Protein AF-A0A4Q9VRD9-F1 (afdb_monomer)

Organism: NCBI:txid1549641

Mean predicted aligned error: 6.53 Å

Foldseek 3Di:
DKDKDKDWDADPQKDKDKDKDWAFDDDDPPDPCNVSSVPTDIDIDIDIDHGPPDFAKTKIWMWMADDPGDIDIDIDIDGHD

Sequence (81 aa):
MTTVLVSYTTSWDTTFVARRSADHPNYPKANPRSDCNAKKVQGVVVTYRAARDWIGEDRLVFDIFFPGGAQRHVEVAVNVK

Secondary structure (DSSP, 8-state):
--EEEEEE---TT-EEEEEEEEE-----TTSTTGGGGGS-EEEEEEEEEPPTT--EEEEEEEEEE-TTS-EEEEEEEEEE-

Solvent-accessible surface area (backbone atoms only — not comparable to full-atom values): 5064 Å² total; per-residue (Å²): 116,73,48,76,47,78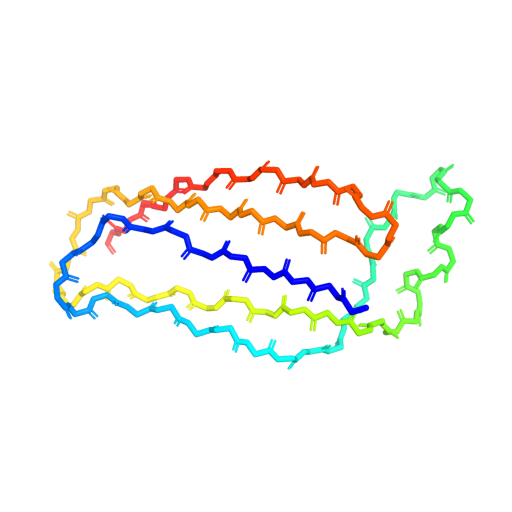,50,73,82,72,63,98,64,46,46,77,48,77,40,84,43,70,46,59,53,84,54,55,85,90,41,94,59,28,75,48,37,83,40,72,39,86,47,73,45,74,46,78,42,77,34,87,96,61,68,49,76,46,63,40,38,36,44,37,35,41,75,88,76,51,73,45,82,46,79,44,82,44,79,42,125

pLDDT: mean 83.76, std 10.85, range [52.5, 95.69]

Structure (mmCIF, N/CA/C/O backbone):
data_AF-A0A4Q9VRD9-F1
#
_entry.id   AF-A0A4Q9VRD9-F1
#
loop_
_atom_site.group_PDB
_atom_site.id
_atom_site.type_symbol
_atom_site.label_atom_id
_atom_site.label_alt_id
_atom_site.label_comp_id
_atom_site.label_asym_id
_atom_site.label_entity_id
_atom_site.label_seq_id
_atom_site.pdbx_PDB_ins_code
_atom_site.Cartn_x
_atom_site.Cartn_y
_atom_site.Cartn_z
_atom_site.occupancy
_atom_site.B_iso_or_equiv
_atom_site.auth_seq_id
_atom_site.auth_comp_id
_atom_site.auth_asym_id
_atom_site.auth_atom_id
_atom_site.pdbx_PDB_model_num
ATOM 1 N N . MET A 1 1 ? 12.985 10.371 -6.761 1.00 52.50 1 MET A N 1
ATOM 2 C CA . MET A 1 1 ? 12.377 10.379 -5.415 1.00 52.50 1 MET A CA 1
ATOM 3 C C . MET A 1 1 ? 10.907 10.023 -5.579 1.00 52.50 1 MET A C 1
ATOM 5 O O . MET A 1 1 ? 10.271 10.644 -6.416 1.00 52.50 1 MET A O 1
ATOM 9 N N . THR A 1 2 ? 10.412 8.984 -4.901 1.00 57.59 2 THR A N 1
ATOM 10 C CA . THR A 1 2 ? 8.983 8.612 -4.920 1.00 57.59 2 THR A CA 1
ATOM 11 C C . THR A 1 2 ? 8.270 9.407 -3.837 1.00 57.59 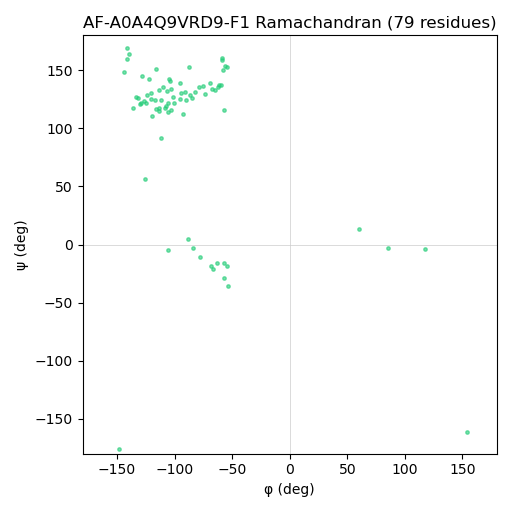2 THR A C 1
ATOM 13 O O . THR A 1 2 ? 8.722 9.395 -2.690 1.00 57.59 2 THR A O 1
ATOM 16 N N . THR A 1 3 ? 7.177 10.075 -4.190 1.00 63.91 3 THR A N 1
ATOM 17 C CA . THR A 1 3 ? 6.342 10.814 -3.236 1.00 63.91 3 THR A CA 1
ATOM 18 C C . THR A 1 3 ? 5.057 10.034 -3.013 1.00 63.91 3 THR A C 1
ATOM 20 O O 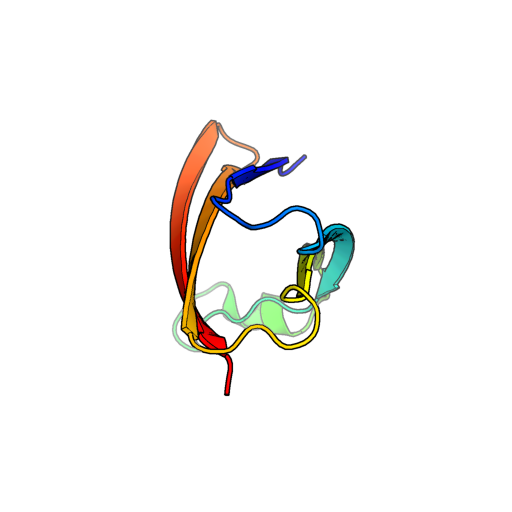. THR A 1 3 ? 4.429 9.595 -3.973 1.00 63.91 3 THR A O 1
ATOM 23 N N . VAL A 1 4 ? 4.678 9.846 -1.751 1.00 65.38 4 VAL A N 1
ATOM 24 C CA . VAL A 1 4 ? 3.412 9.214 -1.370 1.00 65.38 4 VAL A CA 1
ATOM 25 C C . VAL A 1 4 ? 2.588 10.261 -0.643 1.00 65.38 4 VAL A C 1
ATOM 27 O O . VAL A 1 4 ? 3.006 10.743 0.410 1.00 65.38 4 VAL A O 1
ATOM 30 N N . LEU A 1 5 ? 1.445 10.619 -1.218 1.00 64.00 5 LEU A N 1
ATOM 31 C CA . LEU A 1 5 ? 0.419 11.397 -0.542 1.00 64.00 5 LEU A CA 1
ATOM 32 C C . LEU A 1 5 ? -0.589 10.423 0.056 1.00 64.00 5 LEU A C 1
ATOM 34 O O . LEU A 1 5 ? -1.039 9.490 -0.609 1.00 64.00 5 LEU A O 1
ATOM 38 N N . VAL A 1 6 ? -0.896 10.629 1.330 1.00 60.38 6 VAL A N 1
ATOM 39 C CA . VAL A 1 6 ? -1.893 9.849 2.056 1.00 60.38 6 VAL A CA 1
ATOM 40 C C . VAL A 1 6 ? -3.023 10.803 2.389 1.00 60.38 6 VAL A C 1
ATOM 42 O O . VAL A 1 6 ? -2.810 11.788 3.097 1.00 60.38 6 VAL A O 1
ATOM 45 N N . SER A 1 7 ? -4.208 10.527 1.863 1.00 60.41 7 SER A N 1
ATOM 46 C CA . SER A 1 7 ? -5.427 11.253 2.196 1.00 60.41 7 SER A CA 1
ATOM 47 C C . SER A 1 7 ? -6.366 10.304 2.924 1.00 60.41 7 SER A C 1
ATOM 49 O O . SER A 1 7 ? -6.553 9.155 2.522 1.00 60.41 7 SER A O 1
ATOM 51 N N . TYR A 1 8 ? -6.924 10.773 4.033 1.00 59.84 8 TYR A N 1
ATOM 52 C CA . TYR A 1 8 ? -7.772 9.972 4.899 1.00 59.84 8 TYR A CA 1
ATOM 53 C C . TYR A 1 8 ? -8.893 10.837 5.477 1.00 59.84 8 TYR A C 1
ATOM 55 O O . TYR A 1 8 ? -8.728 12.038 5.682 1.00 59.84 8 TYR A O 1
ATOM 63 N N . THR A 1 9 ? -10.045 10.223 5.723 1.0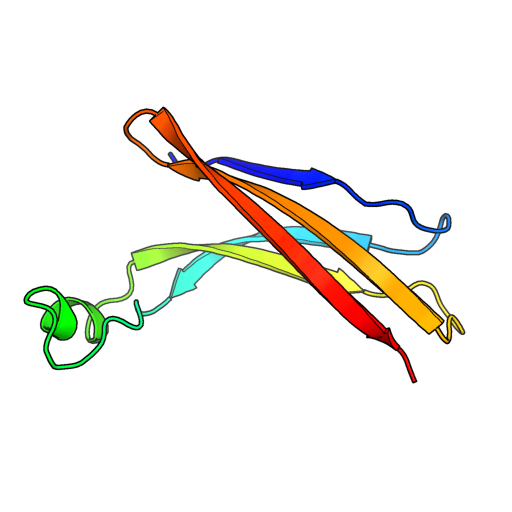0 55.91 9 THR A N 1
ATOM 64 C CA . THR A 1 9 ? -11.191 10.833 6.410 1.00 55.91 9 THR A CA 1
ATOM 65 C C . THR A 1 9 ? -11.327 10.121 7.743 1.00 55.91 9 THR A C 1
ATOM 67 O O . THR A 1 9 ? -11.920 9.052 7.801 1.00 55.91 9 THR A O 1
ATOM 70 N N . THR A 1 10 ? -10.705 10.630 8.808 1.00 57.47 10 THR A N 1
ATOM 71 C CA . THR A 1 10 ? -10.722 9.918 10.095 1.00 57.47 10 THR A CA 1
ATOM 72 C C . THR A 1 10 ? -10.858 10.860 11.281 1.00 57.47 10 THR A C 1
ATOM 74 O O . THR A 1 10 ? -10.566 12.054 11.198 1.00 57.47 10 THR A O 1
ATOM 77 N N . SER A 1 11 ? -11.303 10.282 12.395 1.00 59.25 11 SER A N 1
ATOM 78 C CA . SER A 1 11 ? -11.375 10.907 13.714 1.00 59.25 11 SER A CA 1
ATOM 79 C C . SER A 1 11 ? -10.000 11.379 14.212 1.00 59.25 11 SER A C 1
ATOM 81 O O . SER A 1 11 ? -8.957 10.916 13.742 1.00 59.25 11 SER A O 1
ATOM 83 N N . TRP A 1 12 ? -10.016 12.293 15.188 1.00 62.16 12 TRP A N 1
ATOM 84 C CA . TRP A 1 12 ? -8.859 13.041 15.702 1.00 62.16 12 TRP A CA 1
ATOM 85 C C . TRP A 1 12 ? -7.683 12.189 16.232 1.00 62.16 12 TRP A C 1
ATOM 87 O O . TRP A 1 12 ? -6.578 12.713 16.332 1.00 62.16 12 TRP A O 1
ATOM 97 N N . ASP A 1 13 ? -7.886 10.893 16.505 1.00 77.19 13 ASP A N 1
ATOM 98 C CA . ASP A 1 13 ? -6.871 9.992 17.087 1.00 77.19 13 ASP A CA 1
ATOM 99 C C . ASP A 1 13 ? -6.253 8.989 16.098 1.00 77.19 13 ASP A C 1
ATOM 101 O O . ASP A 1 13 ? -5.345 8.230 16.450 1.00 77.19 13 ASP A O 1
ATOM 105 N N . THR A 1 14 ? -6.732 8.946 14.857 1.00 82.50 14 THR A N 1
ATOM 106 C CA . THR A 1 14 ? -6.157 8.052 13.846 1.00 82.50 14 THR A CA 1
ATOM 107 C C . THR A 1 14 ? -4.827 8.606 13.348 1.00 82.50 14 THR A C 1
ATOM 109 O O . THR A 1 14 ? -4.704 9.796 13.059 1.00 82.50 14 THR A O 1
ATOM 112 N N . THR A 1 15 ? -3.822 7.739 13.202 1.00 84.69 15 THR A N 1
ATOM 113 C CA . THR A 1 15 ? -2.479 8.160 12.778 1.00 84.69 15 THR A CA 1
ATOM 114 C C . THR A 1 15 ? -2.014 7.457 11.511 1.00 84.69 15 THR A C 1
ATOM 116 O O . THR A 1 15 ? -2.236 6.260 11.313 1.00 84.69 15 THR A O 1
ATOM 119 N N . PHE A 1 16 ? -1.306 8.222 10.677 1.00 84.56 16 PHE A N 1
ATOM 120 C CA . PHE A 1 16 ? -0.585 7.736 9.508 1.00 84.56 16 PHE A CA 1
ATOM 121 C C . PHE A 1 16 ? 0.868 8.158 9.610 1.00 84.56 16 PHE A C 1
ATOM 123 O O . PHE A 1 16 ? 1.182 9.345 9.682 1.00 84.56 16 PHE A O 1
ATOM 130 N N . VAL A 1 17 ? 1.767 7.182 9.593 1.00 86.00 17 VAL A N 1
ATOM 131 C CA . VAL A 1 17 ? 3.204 7.441 9.653 1.00 86.00 17 VAL A CA 1
ATOM 132 C C . VAL A 1 17 ? 3.854 6.889 8.400 1.00 86.00 17 VAL A C 1
ATOM 134 O O . VAL A 1 17 ? 3.942 5.676 8.217 1.00 86.00 17 VAL A O 1
ATOM 137 N N . ALA A 1 18 ? 4.328 7.789 7.542 1.00 85.00 18 ALA A N 1
ATOM 138 C CA . ALA A 1 18 ? 5.156 7.442 6.398 1.00 85.00 18 ALA A CA 1
ATOM 139 C C . ALA A 1 18 ? 6.634 7.476 6.801 1.00 85.00 18 ALA A C 1
ATOM 141 O O . ALA A 1 18 ? 7.146 8.494 7.269 1.00 85.00 18 ALA A O 1
ATOM 142 N N . ARG A 1 19 ? 7.343 6.367 6.593 1.00 87.38 19 ARG A N 1
ATOM 143 C CA . ARG A 1 19 ? 8.783 6.255 6.849 1.00 87.38 19 ARG A CA 1
ATOM 144 C C . ARG A 1 19 ? 9.514 5.708 5.636 1.00 87.38 19 ARG A C 1
ATOM 146 O O . ARG A 1 19 ? 9.012 4.831 4.935 1.00 87.38 19 ARG A O 1
ATOM 153 N N . ARG A 1 20 ? 10.736 6.195 5.410 1.00 86.38 20 ARG A N 1
ATOM 154 C CA . ARG A 1 20 ? 11.652 5.567 4.450 1.00 86.38 20 ARG A CA 1
ATOM 155 C C . ARG A 1 20 ? 11.957 4.142 4.909 1.00 86.38 20 ARG A C 1
ATOM 157 O O . ARG A 1 20 ? 12.177 3.906 6.095 1.00 86.38 20 ARG A O 1
ATOM 164 N N . SER A 1 21 ? 11.967 3.213 3.966 1.00 86.44 21 SER A N 1
ATOM 165 C CA . SER A 1 21 ? 12.267 1.802 4.199 1.00 86.44 21 SER A CA 1
ATOM 166 C C . SER A 1 21 ? 13.090 1.238 3.044 1.00 86.44 21 SER A C 1
ATOM 168 O O . SER A 1 21 ? 13.238 1.879 2.002 1.00 86.44 21 SER A O 1
ATOM 170 N N . ALA A 1 22 ? 13.620 0.034 3.227 1.00 87.31 22 ALA A N 1
ATOM 171 C CA . ALA A 1 22 ? 14.203 -0.763 2.162 1.00 87.31 22 ALA A CA 1
ATOM 172 C C . ALA A 1 22 ? 13.589 -2.163 2.208 1.00 87.31 22 ALA A C 1
ATOM 174 O O . ALA A 1 22 ? 13.691 -2.839 3.234 1.00 87.31 22 ALA A O 1
ATOM 175 N N . ASP A 1 23 ? 12.964 -2.587 1.113 1.00 85.62 23 ASP A N 1
ATOM 176 C CA . ASP A 1 23 ? 12.254 -3.866 1.036 1.00 85.62 23 ASP A CA 1
ATOM 177 C C . ASP A 1 23 ? 12.493 -4.559 -0.308 1.00 85.62 23 ASP A C 1
ATOM 179 O O . ASP A 1 23 ? 12.975 -3.940 -1.258 1.00 85.62 23 ASP A O 1
ATOM 183 N N . HIS A 1 24 ? 12.195 -5.850 -0.383 1.00 87.19 24 HIS A N 1
ATOM 184 C CA . HIS A 1 24 ? 12.293 -6.609 -1.619 1.00 87.19 24 HIS A CA 1
ATOM 185 C C . HIS A 1 24 ? 11.080 -6.325 -2.514 1.00 87.19 24 HIS A C 1
ATOM 187 O O . HIS A 1 24 ? 9.940 -6.331 -2.041 1.00 87.19 24 HIS A O 1
ATOM 193 N N . PRO A 1 25 ? 11.285 -6.101 -3.821 1.00 86.12 25 PRO A N 1
ATOM 194 C CA . PRO A 1 25 ? 10.199 -6.158 -4.785 1.00 86.12 25 PRO A CA 1
ATOM 195 C C . PRO A 1 25 ? 9.532 -7.540 -4.785 1.00 86.12 25 PRO A C 1
ATOM 197 O O . PRO A 1 25 ? 10.137 -8.538 -4.394 1.00 86.12 25 PRO A O 1
ATOM 200 N N . ASN A 1 26 ? 8.296 -7.603 -5.278 1.00 89.62 26 ASN A N 1
ATOM 201 C CA . ASN A 1 26 ? 7.547 -8.852 -5.413 1.00 89.62 26 ASN A CA 1
ATOM 202 C C . ASN A 1 26 ? 7.059 -9.048 -6.857 1.00 89.62 26 ASN A C 1
ATOM 204 O O . ASN A 1 26 ? 5.861 -9.135 -7.130 1.00 89.62 26 ASN A O 1
ATOM 208 N N . TYR A 1 27 ? 7.988 -9.031 -7.814 1.00 90.94 27 TYR A N 1
ATOM 209 C CA . TYR A 1 27 ? 7.672 -9.304 -9.215 1.00 90.94 27 TYR A CA 1
ATOM 210 C C . TYR A 1 27 ? 7.305 -10.790 -9.411 1.00 90.94 27 TYR A C 1
ATOM 212 O O . TYR A 1 27 ? 7.989 -11.654 -8.856 1.00 90.94 27 TYR A O 1
ATOM 220 N N . PRO A 1 28 ? 6.281 -11.127 -10.221 1.00 94.00 28 PRO A N 1
ATOM 221 C CA . PRO A 1 28 ? 5.983 -12.517 -10.576 1.00 94.00 28 PRO A CA 1
ATOM 222 C C . PRO A 1 28 ? 7.172 -13.208 -11.258 1.00 94.00 28 PRO A C 1
ATOM 224 O O . PRO A 1 28 ? 7.910 -12.556 -11.992 1.00 94.00 28 PRO A O 1
ATOM 227 N N . LYS A 1 29 ? 7.317 -14.534 -11.104 1.00 93.44 29 LYS A N 1
ATOM 228 C CA . LYS A 1 29 ? 8.431 -15.309 -11.703 1.00 93.44 29 LYS A CA 1
ATOM 229 C C . LYS A 1 29 ? 8.543 -15.183 -13.229 1.00 93.44 29 LYS A C 1
ATOM 231 O O . LYS A 1 29 ? 9.632 -15.313 -13.763 1.00 93.44 29 LYS A O 1
ATOM 236 N N . ALA A 1 30 ? 7.431 -14.945 -13.925 1.00 95.69 30 ALA A N 1
ATOM 237 C CA . ALA A 1 30 ? 7.415 -14.756 -15.378 1.00 95.69 30 ALA A CA 1
ATOM 238 C C . ALA A 1 30 ? 7.877 -13.352 -15.820 1.00 95.69 30 ALA A C 1
ATOM 240 O O . ALA A 1 30 ? 8.057 -13.105 -17.009 1.00 95.69 30 ALA A O 1
ATOM 241 N N . ASN A 1 31 ? 8.028 -12.408 -14.887 1.00 93.75 31 ASN A N 1
ATOM 242 C CA . ASN A 1 31 ? 8.482 -11.059 -15.192 1.00 93.75 31 ASN A CA 1
ATOM 243 C C . ASN A 1 31 ? 10.017 -11.054 -15.297 1.00 93.75 31 ASN A C 1
ATOM 245 O O . ASN A 1 31 ? 10.659 -11.498 -14.348 1.00 93.75 31 ASN A O 1
ATOM 249 N N . PRO A 1 32 ? 10.627 -10.473 -16.349 1.00 94.44 32 PRO A N 1
ATOM 250 C CA . PRO A 1 32 ? 12.087 -10.356 -16.467 1.00 94.44 32 PRO A CA 1
ATOM 251 C C . PRO A 1 32 ? 12.774 -9.671 -15.273 1.00 94.44 32 PRO A C 1
ATOM 253 O O . PRO A 1 32 ? 13.981 -9.784 -15.091 1.00 94.44 32 PRO A O 1
ATOM 256 N N . ARG A 1 33 ? 12.016 -8.933 -14.452 1.00 93.44 33 ARG A N 1
ATOM 257 C CA . ARG A 1 33 ? 12.498 -8.283 -13.228 1.00 93.44 33 ARG A CA 1
ATOM 258 C C . ARG A 1 33 ? 12.412 -9.167 -11.979 1.00 93.44 33 ARG A C 1
ATOM 260 O O . ARG A 1 33 ? 12.725 -8.669 -10.902 1.00 93.44 33 ARG A O 1
ATOM 267 N N . SER A 1 34 ? 12.020 -10.440 -12.077 1.00 94.88 34 SER A N 1
ATOM 268 C CA . SER A 1 34 ? 11.930 -11.365 -10.933 1.00 94.88 34 SER A CA 1
ATOM 269 C C . SER A 1 34 ? 13.224 -11.449 -10.129 1.00 94.88 34 SER A C 1
ATOM 271 O O . SER A 1 34 ? 13.183 -11.506 -8.903 1.00 94.88 34 SER A O 1
ATOM 273 N N . ASP A 1 35 ? 14.375 -11.364 -10.794 1.00 94.06 35 ASP A N 1
ATOM 274 C CA . ASP A 1 35 ? 15.689 -11.443 -10.147 1.00 94.06 35 ASP A CA 1
ATOM 275 C C . ASP A 1 35 ? 15.963 -10.242 -9.230 1.00 94.06 35 ASP A C 1
ATOM 277 O O . ASP A 1 35 ? 16.762 -10.319 -8.294 1.00 94.06 35 ASP A O 1
ATOM 281 N N . CYS A 1 36 ? 15.258 -9.124 -9.440 1.00 90.44 36 CYS A N 1
ATOM 282 C CA . CYS A 1 36 ? 15.319 -7.976 -8.540 1.00 90.44 36 CYS A CA 1
ATOM 283 C C . CYS A 1 36 ? 14.686 -8.268 -7.173 1.00 90.44 36 CYS A C 1
ATOM 285 O O . CYS A 1 36 ? 15.016 -7.568 -6.219 1.00 90.44 36 CYS A O 1
ATOM 287 N N . ASN A 1 37 ? 13.843 -9.300 -7.038 1.00 93.00 37 ASN A N 1
ATOM 288 C CA . ASN A 1 37 ? 13.249 -9.691 -5.754 1.00 93.00 37 ASN A CA 1
ATOM 289 C C . ASN A 1 37 ? 14.305 -10.153 -4.731 1.00 93.00 37 ASN A C 1
ATOM 291 O O . ASN A 1 37 ? 14.014 -10.200 -3.544 1.00 93.00 37 ASN A O 1
ATOM 295 N N . ALA A 1 38 ? 15.533 -10.471 -5.161 1.00 93.75 38 ALA A N 1
ATOM 296 C CA . ALA A 1 38 ? 16.649 -10.805 -4.272 1.00 93.75 38 ALA A CA 1
ATOM 297 C C . ALA A 1 38 ? 17.405 -9.571 -3.734 1.00 93.75 38 ALA A C 1
ATOM 299 O O . ALA A 1 38 ? 18.358 -9.712 -2.968 1.00 93.75 38 ALA A O 1
ATOM 300 N N . LYS A 1 39 ? 17.028 -8.354 -4.152 1.00 92.50 39 LYS A N 1
ATOM 301 C CA . LYS A 1 39 ? 17.687 -7.103 -3.754 1.00 92.50 39 LYS A CA 1
ATOM 302 C C . LYS A 1 39 ? 16.694 -6.179 -3.063 1.00 92.50 39 LYS A C 1
ATOM 304 O O . LYS A 1 39 ? 15.627 -5.894 -3.600 1.00 92.50 39 LYS A O 1
ATOM 309 N N . LYS A 1 40 ? 17.074 -5.647 -1.900 1.00 89.00 40 LYS A N 1
ATOM 310 C CA . LYS A 1 40 ? 16.305 -4.578 -1.259 1.00 89.00 40 LYS A CA 1
ATOM 311 C C . LYS A 1 40 ? 16.395 -3.304 -2.091 1.00 89.00 40 LYS A C 1
ATOM 313 O O . LYS A 1 40 ? 17.485 -2.886 -2.479 1.00 89.00 40 LYS A O 1
ATOM 318 N N . VAL A 1 41 ? 15.256 -2.666 -2.313 1.00 86.62 41 VAL A N 1
ATOM 319 C CA . VAL A 1 41 ? 15.143 -1.366 -2.974 1.00 86.62 41 VAL A CA 1
ATOM 320 C C . VAL A 1 41 ? 14.579 -0.341 -1.999 1.00 86.62 41 VAL A C 1
ATOM 322 O O . VAL A 1 41 ? 13.828 -0.683 -1.088 1.00 86.62 41 VAL A O 1
ATOM 325 N N . GLN A 1 42 ? 14.950 0.928 -2.178 1.00 86.56 42 GLN A N 1
ATOM 326 C CA . GLN A 1 42 ? 14.385 2.016 -1.382 1.00 86.56 42 GLN A CA 1
ATOM 327 C C . GLN A 1 42 ? 12.876 2.127 -1.623 1.00 86.56 42 GLN A C 1
ATOM 329 O O . GLN A 1 42 ? 12.414 2.114 -2.763 1.00 86.56 42 GLN A O 1
ATOM 334 N N . GLY A 1 43 ? 12.122 2.286 -0.542 1.00 81.94 43 GLY A N 1
ATOM 335 C CA . GLY A 1 43 ? 10.675 2.424 -0.557 1.00 81.94 43 GLY A CA 1
ATOM 336 C C . GLY A 1 43 ? 10.167 3.308 0.577 1.00 81.94 43 GLY A C 1
ATOM 337 O O . GLY A 1 43 ? 10.933 3.886 1.355 1.00 81.94 43 GLY A O 1
ATOM 338 N N . VAL A 1 44 ? 8.846 3.406 0.664 1.00 83.88 44 VAL A N 1
ATOM 339 C CA . VAL A 1 44 ? 8.135 4.103 1.736 1.00 83.88 44 VAL A CA 1
ATOM 340 C C . VAL A 1 44 ? 7.172 3.107 2.361 1.00 83.88 44 VAL A C 1
ATOM 342 O O . VAL A 1 44 ? 6.408 2.460 1.652 1.00 83.88 44 VAL A O 1
ATOM 345 N N . VAL A 1 45 ? 7.224 2.977 3.683 1.00 84.19 45 VAL A N 1
ATOM 346 C CA . VAL A 1 45 ? 6.237 2.225 4.460 1.00 84.19 45 VAL A CA 1
ATOM 347 C C . VAL A 1 45 ? 5.289 3.232 5.080 1.00 84.19 45 VAL A C 1
ATOM 349 O O . VAL A 1 45 ? 5.746 4.160 5.748 1.00 84.19 45 VAL A O 1
ATOM 352 N N . VAL A 1 46 ? 3.990 3.039 4.869 1.00 85.94 46 VAL A N 1
ATOM 353 C CA . VAL A 1 46 ? 2.945 3.794 5.560 1.00 85.94 46 VAL A CA 1
ATOM 354 C C . VAL A 1 46 ? 2.307 2.885 6.598 1.00 85.94 46 VAL A C 1
ATOM 356 O O . VAL A 1 46 ? 1.792 1.822 6.262 1.00 85.94 46 VAL A O 1
ATOM 359 N N . THR A 1 47 ? 2.358 3.303 7.857 1.00 88.12 47 THR A N 1
ATOM 360 C CA . THR A 1 47 ? 1.676 2.627 8.959 1.00 88.12 47 THR A CA 1
ATOM 361 C C . THR A 1 47 ? 0.398 3.384 9.283 1.00 88.12 47 THR A C 1
ATOM 363 O O . THR A 1 47 ? 0.467 4.563 9.624 1.00 88.12 47 THR A O 1
ATOM 366 N N . TYR A 1 48 ? -0.738 2.697 9.194 1.00 87.94 48 TYR A N 1
ATOM 367 C CA . TYR A 1 48 ? -2.033 3.168 9.676 1.00 87.94 48 TYR A CA 1
ATOM 368 C C . TYR A 1 48 ? -2.292 2.618 11.079 1.00 87.94 48 TYR A C 1
ATOM 370 O O . TYR A 1 48 ? -2.023 1.445 11.354 1.00 87.94 48 TYR A O 1
ATOM 378 N N . ARG A 1 49 ? -2.839 3.459 11.954 1.00 90.06 49 ARG A N 1
ATOM 379 C CA . ARG A 1 49 ? -3.377 3.046 13.247 1.00 90.06 49 ARG A CA 1
ATOM 380 C C . ARG A 1 49 ? -4.707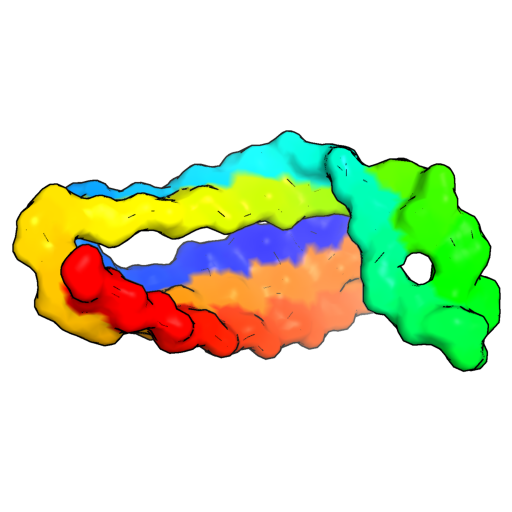 3.745 13.473 1.00 90.06 49 ARG A C 1
ATOM 382 O O . ARG A 1 49 ? -4.724 4.970 13.581 1.00 90.06 49 ARG A O 1
ATOM 389 N N . ALA A 1 50 ? -5.765 2.947 13.575 1.00 88.38 50 ALA A N 1
ATOM 390 C CA . ALA A 1 50 ? -7.106 3.395 13.922 1.00 88.38 50 ALA A CA 1
ATOM 391 C C . ALA A 1 50 ? -7.123 4.173 15.245 1.00 88.38 50 ALA A C 1
ATOM 393 O O . ALA A 1 50 ? -6.294 3.927 16.131 1.00 88.38 50 ALA A O 1
ATOM 394 N N . ALA A 1 51 ? -8.097 5.071 15.384 1.00 88.81 51 ALA A N 1
ATOM 395 C CA . ALA A 1 51 ? -8.402 5.701 16.661 1.00 88.81 51 ALA A CA 1
ATOM 396 C C . ALA A 1 51 ? -8.697 4.659 17.749 1.00 88.81 51 ALA A C 1
ATOM 398 O O . ALA A 1 51 ? -9.123 3.533 17.475 1.00 88.81 51 ALA A O 1
ATOM 399 N N . ARG A 1 52 ? -8.453 5.041 19.005 1.00 87.56 52 ARG A N 1
ATOM 400 C CA . ARG A 1 52 ? -8.719 4.157 20.138 1.00 87.56 52 ARG A CA 1
ATOM 401 C C . ARG A 1 52 ? -10.203 3.794 20.176 1.00 87.56 52 ARG A C 1
ATOM 403 O O . ARG A 1 52 ? -11.046 4.660 19.975 1.00 87.56 52 ARG A O 1
ATOM 410 N N . ASP A 1 53 ? -10.486 2.519 20.431 1.00 88.88 53 ASP A N 1
ATOM 411 C CA . ASP A 1 53 ? -11.841 1.969 20.566 1.00 88.88 53 ASP A CA 1
ATOM 412 C C . ASP A 1 53 ? -12.725 2.135 19.309 1.00 88.88 53 ASP A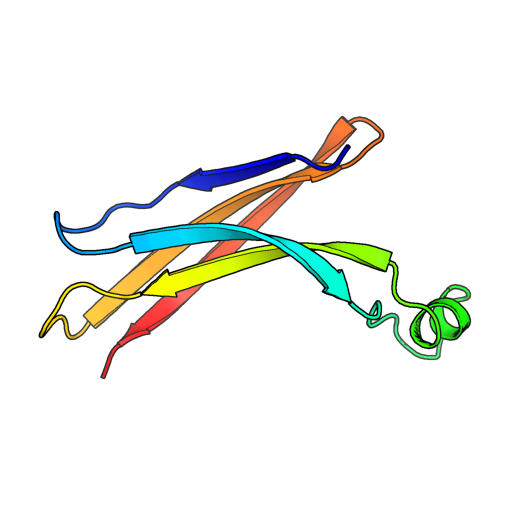 C 1
ATOM 414 O O . ASP A 1 53 ? -13.932 1.906 19.355 1.00 88.88 53 ASP A O 1
ATOM 418 N N . TRP A 1 54 ? -12.127 2.497 18.166 1.00 87.25 54 TRP A N 1
ATOM 419 C CA . TRP A 1 54 ? -12.813 2.536 16.880 1.00 87.25 54 TRP A CA 1
ATOM 420 C C . TRP A 1 54 ? -13.051 1.124 16.347 1.00 87.25 54 TRP A C 1
ATOM 422 O O . TRP A 1 54 ? -12.122 0.322 16.253 1.00 87.25 54 TRP A O 1
ATOM 432 N N . ILE A 1 55 ? -14.295 0.850 15.957 1.00 91.06 55 ILE A N 1
ATOM 433 C CA . ILE A 1 55 ? -14.723 -0.388 15.305 1.00 91.06 55 ILE A CA 1
ATOM 434 C C . ILE A 1 55 ? -15.547 0.019 14.089 1.00 91.06 55 ILE A C 1
ATOM 436 O O . ILE A 1 55 ? -16.503 0.786 14.212 1.00 91.06 55 ILE A O 1
ATOM 440 N N . GLY A 1 56 ? -15.187 -0.489 12.916 1.00 90.06 56 GLY A N 1
ATOM 441 C CA . GLY A 1 56 ? -15.835 -0.087 11.675 1.00 90.06 56 GLY A CA 1
ATOM 442 C C . GLY A 1 56 ? -14.949 -0.253 10.452 1.00 90.06 56 GLY A C 1
ATOM 443 O O . GLY A 1 56 ? -13.974 -1.006 10.456 1.00 90.06 56 GLY A O 1
ATOM 444 N N . GLU A 1 57 ? -15.320 0.443 9.384 1.0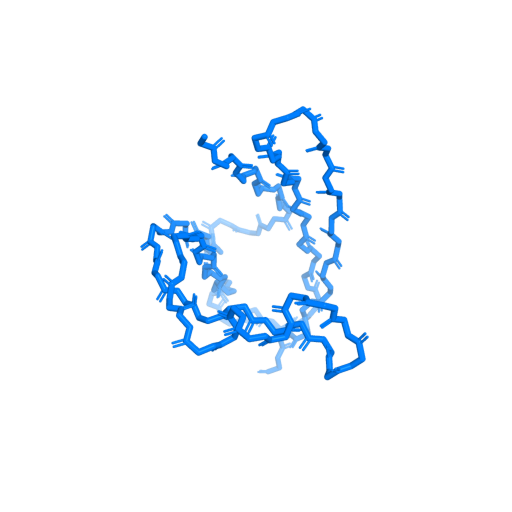0 90.31 57 GLU A N 1
ATOM 445 C CA . GLU A 1 57 ? -14.567 0.471 8.137 1.00 90.31 57 GLU A CA 1
ATOM 446 C C . GLU A 1 57 ? -13.958 1.855 7.922 1.00 90.31 57 GLU A C 1
ATOM 448 O O . GLU A 1 57 ? -14.678 2.852 7.878 1.00 90.31 57 GLU A O 1
ATOM 453 N N . ASP A 1 58 ? -12.640 1.888 7.738 1.00 87.44 58 ASP A N 1
ATOM 454 C CA . ASP A 1 58 ? -11.910 3.069 7.287 1.00 87.44 58 ASP A CA 1
ATOM 455 C C . ASP A 1 58 ? -11.529 2.916 5.816 1.00 87.44 58 ASP A C 1
ATOM 457 O O . ASP A 1 58 ? -11.104 1.846 5.369 1.00 87.44 58 ASP A O 1
ATOM 461 N N . ARG A 1 59 ? -11.617 4.016 5.061 1.00 87.50 59 ARG A N 1
ATOM 462 C CA . ARG A 1 59 ? -11.151 4.081 3.672 1.00 87.50 59 ARG A CA 1
ATOM 463 C C . ARG A 1 59 ? -9.874 4.903 3.588 1.00 87.50 59 ARG A C 1
ATOM 465 O O . ARG A 1 59 ? -9.857 6.091 3.905 1.00 87.50 59 ARG A O 1
ATOM 472 N N . LEU A 1 60 ? -8.807 4.259 3.131 1.00 86.12 60 LEU A N 1
ATOM 473 C CA . LEU A 1 60 ? -7.499 4.866 2.927 1.00 86.12 60 LEU A CA 1
ATOM 474 C C . LEU A 1 60 ? -7.285 5.134 1.445 1.00 86.12 60 LEU A C 1
ATOM 476 O O . LEU A 1 60 ? -7.499 4.238 0.627 1.00 86.12 60 LEU A O 1
ATOM 480 N N . VAL A 1 61 ? -6.810 6.332 1.110 1.00 88.31 61 VAL A N 1
ATOM 481 C CA . VAL A 1 61 ? -6.474 6.707 -0.264 1.00 88.31 61 VAL A CA 1
ATOM 482 C C . VAL A 1 61 ? -5.001 7.093 -0.339 1.00 88.31 61 VAL A C 1
ATOM 484 O O . VAL A 1 61 ? -4.525 7.961 0.398 1.00 88.31 61 VAL A O 1
ATOM 487 N N . PHE A 1 62 ? -4.272 6.435 -1.236 1.00 85.62 62 PHE A N 1
ATOM 488 C CA . PHE A 1 62 ? -2.865 6.694 -1.510 1.00 85.62 62 PHE A CA 1
ATOM 489 C C . PHE A 1 62 ? -2.693 7.171 -2.948 1.00 85.62 62 PHE A C 1
ATOM 491 O O . PHE A 1 62 ? -3.016 6.445 -3.889 1.00 85.62 62 PHE A O 1
ATOM 498 N N . ASP A 1 63 ? -2.080 8.338 -3.112 1.00 88.19 63 ASP A N 1
ATOM 499 C CA . ASP A 1 63 ? -1.570 8.798 -4.399 1.00 88.19 63 ASP A CA 1
ATOM 500 C C . ASP A 1 63 ? -0.045 8.677 -4.409 1.00 88.19 63 ASP A C 1
ATOM 502 O O . ASP A 1 63 ? 0.677 9.334 -3.653 1.00 88.19 63 ASP A O 1
ATOM 506 N N . ILE A 1 64 ? 0.455 7.785 -5.260 1.00 85.88 64 ILE A N 1
ATOM 507 C CA . ILE A 1 64 ? 1.872 7.441 -5.364 1.00 85.88 64 ILE A CA 1
ATOM 508 C C . ILE A 1 64 ? 2.419 8.027 -6.661 1.00 85.88 64 ILE A C 1
ATOM 510 O O . ILE A 1 64 ? 2.020 7.619 -7.751 1.00 8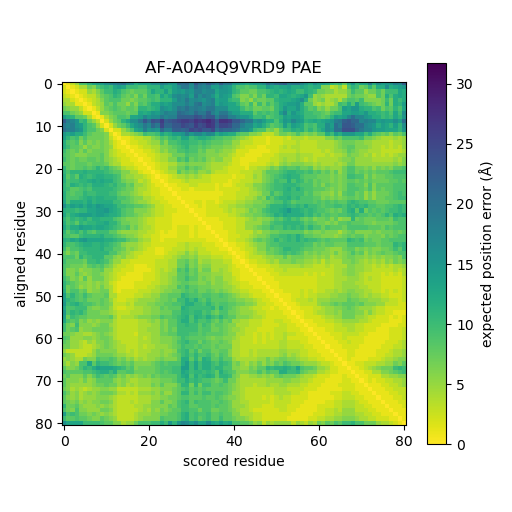5.88 64 ILE A O 1
ATOM 514 N N . PHE A 1 65 ? 3.381 8.934 -6.543 1.00 83.12 65 PHE A N 1
ATOM 515 C CA . PHE A 1 65 ? 4.067 9.557 -7.670 1.00 83.12 65 PHE A CA 1
ATOM 516 C C . PHE A 1 65 ? 5.451 8.937 -7.836 1.00 83.12 65 PHE A C 1
ATOM 518 O O . PHE A 1 65 ? 6.318 9.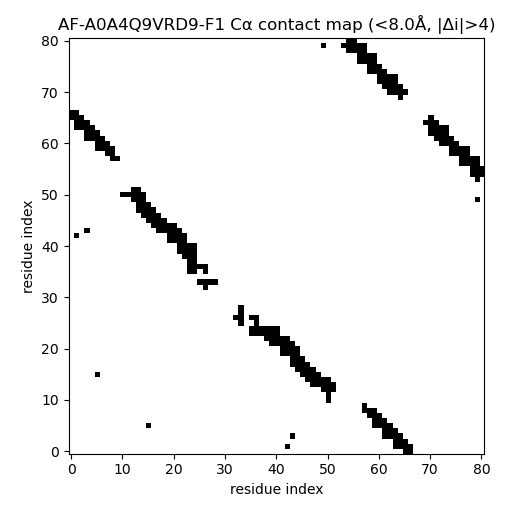057 -6.962 1.00 83.12 65 PHE A O 1
ATOM 525 N N . PHE A 1 66 ? 5.664 8.260 -8.963 1.00 81.25 66 PHE A N 1
ATOM 526 C CA . PHE A 1 66 ? 6.917 7.584 -9.278 1.00 81.25 66 PHE A CA 1
ATOM 527 C C . PHE A 1 66 ? 7.917 8.519 -9.972 1.00 81.25 66 PHE A C 1
ATOM 529 O O . PHE A 1 66 ? 7.525 9.438 -10.699 1.00 81.25 66 PHE A O 1
ATOM 536 N N . PRO A 1 67 ? 9.230 8.254 -9.828 1.00 67.50 67 PRO A N 1
ATOM 537 C CA . PRO A 1 67 ? 10.247 8.879 -10.665 1.00 67.50 67 PRO A CA 1
ATOM 538 C C . PRO A 1 67 ? 9.944 8.574 -12.140 1.00 67.50 67 PRO A C 1
ATOM 540 O O . PRO A 1 67 ? 9.931 7.413 -12.537 1.00 67.50 67 PRO A O 1
ATOM 543 N N . GLY A 1 68 ? 9.648 9.608 -12.927 1.00 80.69 68 GLY A N 1
ATOM 544 C CA . GLY A 1 68 ? 9.150 9.478 -14.304 1.00 80.69 68 GLY A CA 1
ATOM 545 C C . GLY A 1 68 ? 7.750 10.062 -14.522 1.00 80.69 68 GLY A C 1
ATOM 546 O O . GLY A 1 68 ? 7.283 10.083 -15.652 1.00 80.69 68 GLY A O 1
ATOM 547 N N . GLY A 1 69 ? 7.089 10.553 -13.466 1.00 82.12 69 GLY A N 1
ATOM 548 C CA . GLY A 1 69 ? 5.815 11.275 -13.567 1.00 82.12 69 GLY A CA 1
ATOM 549 C C . GLY A 1 69 ? 4.575 10.380 -13.591 1.00 82.12 69 GLY A C 1
ATOM 550 O O . GLY A 1 69 ? 3.460 10.891 -13.579 1.00 82.12 69 GLY A O 1
ATOM 551 N N . ALA A 1 70 ? 4.744 9.055 -13.574 1.00 86.19 70 ALA A N 1
ATOM 552 C CA . ALA A 1 70 ? 3.625 8.136 -13.419 1.00 86.19 70 ALA A CA 1
ATOM 553 C C . ALA A 1 70 ? 2.976 8.304 -12.035 1.00 86.19 70 ALA A C 1
ATOM 555 O O . ALA A 1 70 ? 3.671 8.302 -11.015 1.00 86.19 70 ALA A O 1
ATOM 556 N N . GLN A 1 71 ? 1.647 8.396 -12.009 1.00 89.81 71 GLN A N 1
ATOM 557 C CA . GLN A 1 71 ? 0.841 8.378 -10.791 1.00 89.81 71 GLN A CA 1
ATOM 558 C C . GLN A 1 71 ? 0.150 7.022 -10.654 1.00 89.81 71 GLN A C 1
ATOM 560 O O . GLN A 1 71 ? -0.312 6.437 -11.635 1.00 89.81 71 GLN A O 1
ATOM 565 N N . ARG A 1 72 ? 0.044 6.535 -9.420 1.00 89.06 72 ARG A N 1
ATOM 566 C CA . ARG A 1 72 ? -0.823 5.419 -9.065 1.00 89.06 72 ARG A CA 1
ATOM 567 C C . ARG A 1 72 ? -1.733 5.823 -7.920 1.00 89.06 72 ARG A C 1
ATOM 569 O O . ARG A 1 72 ? -1.246 6.182 -6.854 1.00 89.06 72 ARG A O 1
ATOM 576 N N . HIS A 1 73 ? -3.027 5.689 -8.158 1.00 91.44 73 HIS A N 1
ATOM 577 C CA . HIS A 1 73 ? -4.063 5.816 -7.149 1.00 91.44 73 HIS A CA 1
ATOM 578 C C . HIS A 1 73 ? -4.352 4.438 -6.546 1.00 91.44 73 HIS A C 1
ATOM 580 O O . HIS A 1 73 ? -4.495 3.455 -7.283 1.00 91.44 73 HIS A O 1
ATOM 586 N N . VAL A 1 74 ? -4.384 4.340 -5.219 1.00 90.38 74 VAL A N 1
ATOM 587 C CA . VAL A 1 74 ? -4.688 3.102 -4.496 1.00 90.38 74 VAL A CA 1
ATOM 588 C C . VAL A 1 74 ? -5.688 3.405 -3.397 1.00 90.38 74 VAL A C 1
ATOM 590 O O . VAL A 1 74 ? -5.436 4.250 -2.545 1.00 90.38 74 VAL A O 1
ATOM 593 N N . GLU A 1 75 ? -6.782 2.656 -3.383 1.00 91.38 75 GLU A N 1
ATOM 594 C CA . GLU A 1 75 ? -7.767 2.697 -2.310 1.00 91.38 75 GLU A CA 1
ATOM 595 C C . GLU A 1 75 ? -7.708 1.399 -1.508 1.00 91.38 75 GLU A C 1
ATOM 597 O O . GLU A 1 75 ? -7.620 0.308 -2.077 1.00 91.38 75 GLU A O 1
ATOM 602 N N . VAL A 1 76 ? -7.742 1.515 -0.184 1.00 89.62 76 VAL A N 1
ATOM 603 C CA . VAL A 1 76 ? -7.715 0.375 0.735 1.00 89.62 76 VAL A CA 1
ATOM 604 C C . VAL A 1 76 ? -8.842 0.536 1.743 1.00 89.62 76 VAL A C 1
ATOM 606 O O . VAL A 1 76 ? -8.873 1.517 2.482 1.00 89.62 76 VAL A O 1
ATOM 609 N N . ALA A 1 77 ? -9.747 -0.439 1.788 1.00 90.69 77 ALA A N 1
ATOM 610 C CA . ALA A 1 77 ? -10.713 -0.570 2.870 1.00 90.69 77 ALA A CA 1
ATOM 611 C C . ALA A 1 77 ? -10.068 -1.349 4.023 1.00 90.69 77 ALA A C 1
ATOM 613 O O . ALA A 1 77 ? -9.547 -2.450 3.822 1.00 90.69 77 ALA A O 1
ATOM 614 N N . VAL A 1 78 ? -10.084 -0.776 5.223 1.00 88.94 78 VAL A N 1
ATOM 615 C CA . VAL A 1 78 ? -9.565 -1.394 6.443 1.00 88.94 78 VAL A CA 1
ATOM 616 C C . VAL A 1 78 ? -10.731 -1.652 7.380 1.00 88.94 78 VAL A C 1
ATOM 618 O O . VAL A 1 78 ? -11.366 -0.721 7.862 1.00 88.94 78 VAL A O 1
ATOM 621 N N . ASN A 1 79 ? -11.007 -2.926 7.643 1.00 91.38 79 ASN A N 1
ATOM 622 C CA . ASN A 1 79 ? -12.025 -3.328 8.603 1.00 91.38 79 ASN A CA 1
ATOM 623 C C . ASN A 1 79 ? -11.372 -3.524 9.979 1.00 91.38 79 ASN A C 1
ATOM 625 O O . ASN A 1 79 ? -10.558 -4.435 10.153 1.00 91.38 79 ASN A O 1
ATOM 629 N N . VAL A 1 80 ? -11.708 -2.652 10.929 1.00 89.75 80 VAL A N 1
ATOM 630 C CA . VAL A 1 80 ? -11.226 -2.685 12.314 1.00 89.75 80 VAL A CA 1
ATOM 631 C C . VAL A 1 80 ? -12.260 -3.420 13.164 1.00 89.75 80 VAL A C 1
ATOM 633 O O . VAL A 1 80 ? -13.440 -3.066 13.141 1.00 89.75 80 VAL A O 1
ATOM 636 N N . LYS A 1 81 ? -11.815 -4.457 13.877 1.00 86.69 81 LYS A N 1
ATOM 637 C CA . LYS A 1 81 ? -12.643 -5.337 14.710 1.00 86.69 81 LYS A CA 1
ATOM 638 C C . LYS A 1 81 ? -12.135 -5.368 16.138 1.00 86.69 81 LYS A C 1
ATOM 640 O O . LYS A 1 81 ? -10.894 -5.318 16.300 1.00 86.69 81 LYS A O 1
#

Radius of gyration: 15.39 Å; Cα contacts (8 Å, |Δi|>4): 145; chains: 1; bounding box: 34×28×37 Å